Protein AF-A0A3D6BSX4-F1 (afdb_monomer_lite)

Sequence (63 aa):
MTAKQKQDELGKTLWKIADSLRGAMNADDFRDYMLSFLFLRYLSDNYETSVKKELGSDYPKLD

InterPro domains:
  IPR022749 N6 adenine-specific DNA methyltransferase, N-terminal domain [PF12161] (10-55)
  IPR029063 S-adenosyl-L-methionine-dependent methyltransferase superfamily [SSF53335] (8-47)
  IPR038333 Type I restriction enzyme EcoKI-like, methylase subunit, N-terminal domain superfamily [G3DSA:1.20.1260.30] (1-63)
  IPR051537 DNA Adenine N(4)/N(6)-Methyltransferase [PTHR42933] (4-57)

Secondary structure (DSSP, 8-state):
--HHHHHHHHHHHHHHHHHHHHTTS-HHHHHHHHHHHHHHHHHHHHHHHHHHHHHGGGSPPP-

pLDDT: mean 89.37, std 5.81, range [60.56, 95.94]

Radius of gyration: 17.21 Å; chains: 1; bounding box: 42×28×36 Å

Organism: NCBI:txid1137281

Structure (mmCIF, N/CA/C/O backbone):
data_AF-A0A3D6BSX4-F1
#
_entry.id   AF-A0A3D6BSX4-F1
#
loop_
_atom_site.group_PDB
_atom_site.id
_atom_site.type_symbol
_atom_site.label_atom_id
_atom_site.label_alt_id
_atom_site.label_comp_id
_atom_site.label_asym_id
_atom_site.label_entity_id
_atom_site.label_seq_id
_atom_site.pdbx_PDB_ins_code
_atom_site.Cartn_x
_atom_site.Cartn_y
_atom_site.Cartn_z
_atom_site.occupancy
_atom_site.B_iso_or_equiv
_atom_site.auth_seq_id
_atom_site.auth_comp_id
_atom_site.auth_asym_id
_atom_site.auth_atom_id
_atom_site.pdbx_PDB_model_num
ATOM 1 N N . MET A 1 1 ? 19.309 8.762 16.159 1.00 60.56 1 MET A N 1
ATOM 2 C CA . MET A 1 1 ? 18.577 8.801 14.876 1.00 60.56 1 MET A CA 1
ATOM 3 C C . MET A 1 1 ? 17.523 9.894 14.939 1.00 60.56 1 MET A C 1
ATOM 5 O O . MET A 1 1 ? 16.697 9.862 15.844 1.00 60.56 1 MET A O 1
ATOM 9 N N . THR A 1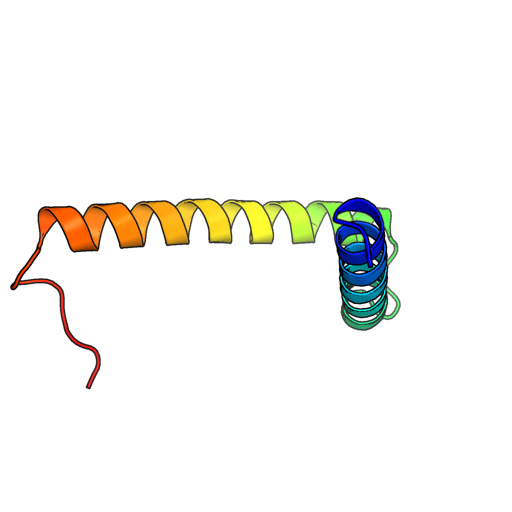 2 ? 17.581 10.881 14.049 1.00 83.94 2 THR A N 1
ATOM 10 C CA . THR A 1 2 ? 16.605 11.984 13.974 1.00 83.94 2 THR A CA 1
ATOM 11 C C . THR A 1 2 ? 15.340 11.547 13.223 1.00 83.94 2 THR A C 1
ATOM 13 O O . THR A 1 2 ? 15.359 10.554 12.497 1.00 83.94 2 THR A O 1
ATOM 16 N N . ALA A 1 3 ? 14.227 12.274 13.373 1.00 85.00 3 ALA A N 1
ATOM 17 C CA . ALA A 1 3 ? 12.972 11.967 12.670 1.00 85.00 3 ALA A CA 1
ATOM 18 C C . ALA A 1 3 ? 13.146 11.910 11.138 1.00 85.00 3 ALA A C 1
ATOM 20 O O . ALA A 1 3 ? 12.607 11.022 10.485 1.00 85.00 3 ALA A O 1
ATOM 21 N N . LYS A 1 4 ? 13.991 12.793 10.589 1.00 87.94 4 LYS A N 1
ATOM 22 C CA . LYS A 1 4 ? 14.353 12.816 9.167 1.00 87.94 4 LYS A CA 1
ATOM 23 C C . LYS A 1 4 ? 15.024 11.516 8.711 1.00 87.94 4 LYS A C 1
ATOM 25 O O . LYS A 1 4 ? 14.632 10.952 7.700 1.00 87.94 4 LYS A O 1
ATOM 30 N N . GLN A 1 5 ? 15.972 10.995 9.492 1.00 87.56 5 GLN A N 1
ATOM 31 C CA . GLN A 1 5 ? 16.660 9.741 9.159 1.00 87.56 5 GLN A CA 1
ATOM 32 C C . GLN A 1 5 ? 15.691 8.551 9.104 1.00 87.56 5 GLN A C 1
ATOM 34 O O . GLN A 1 5 ? 15.792 7.729 8.200 1.00 87.56 5 GLN A O 1
ATOM 39 N N . LYS A 1 6 ? 14.711 8.492 10.017 1.00 88.00 6 LYS A N 1
ATOM 40 C CA . LYS A 1 6 ? 13.670 7.450 9.996 1.00 88.00 6 LYS A CA 1
ATOM 41 C C . LYS A 1 6 ? 12.767 7.555 8.765 1.00 88.00 6 LYS A C 1
ATOM 43 O O . LYS A 1 6 ? 12.416 6.535 8.182 1.00 88.00 6 LYS A O 1
ATOM 48 N N . GLN A 1 7 ? 12.399 8.772 8.365 1.00 89.62 7 GLN A N 1
ATOM 49 C CA . GLN A 1 7 ? 11.598 8.999 7.161 1.00 89.62 7 GLN A CA 1
ATOM 50 C C . GLN A 1 7 ? 12.364 8.598 5.893 1.00 89.62 7 GLN A C 1
ATOM 52 O O . GLN A 1 7 ? 11.790 7.960 5.013 1.00 89.62 7 GLN A O 1
ATOM 57 N N . ASP A 1 8 ? 13.661 8.903 5.827 1.00 92.56 8 ASP A N 1
ATOM 58 C CA . ASP A 1 8 ? 14.522 8.517 4.706 1.00 92.56 8 ASP A CA 1
ATOM 59 C C . ASP A 1 8 ? 14.683 6.987 4.615 1.00 92.56 8 ASP A C 1
ATOM 61 O O . ASP A 1 8 ? 14.617 6.412 3.527 1.00 92.56 8 ASP A O 1
ATOM 65 N N . GLU A 1 9 ? 14.871 6.300 5.746 1.00 92.56 9 GLU A N 1
ATOM 66 C CA . GLU A 1 9 ? 14.940 4.831 5.804 1.00 92.56 9 GLU A CA 1
ATOM 67 C C . GLU A 1 9 ? 13.616 4.170 5.403 1.00 92.56 9 GLU A C 1
ATOM 69 O O . GLU A 1 9 ? 13.607 3.201 4.633 1.00 92.56 9 GLU A O 1
ATOM 74 N N . LEU A 1 10 ? 12.495 4.724 5.867 1.00 92.12 10 LEU A N 1
ATOM 75 C CA . LEU A 1 10 ? 11.163 4.271 5.484 1.00 92.12 10 LEU A CA 1
ATOM 76 C C . LEU A 1 10 ? 10.933 4.459 3.982 1.00 92.12 10 LEU A C 1
ATOM 78 O O . LEU A 1 10 ? 10.534 3.515 3.305 1.00 92.12 10 LEU A O 1
ATOM 82 N N . GLY A 1 11 ? 11.248 5.639 3.445 1.00 91.56 11 GLY A N 1
ATOM 83 C CA . GLY A 1 11 ? 11.121 5.937 2.020 1.00 91.56 11 GLY A CA 1
ATOM 84 C C . GLY A 1 11 ? 11.937 4.977 1.156 1.00 91.56 11 GLY A C 1
ATOM 85 O O . GLY A 1 11 ? 11.411 4.416 0.200 1.00 91.56 11 GLY A O 1
ATOM 86 N N . LYS A 1 12 ? 13.190 4.695 1.539 1.00 93.88 12 LYS A N 1
ATOM 87 C CA . LYS A 1 12 ? 14.032 3.696 0.854 1.00 93.88 12 LYS A CA 1
ATOM 88 C C . LYS A 1 12 ? 13.422 2.298 0.883 1.00 93.88 12 LYS A C 1
ATOM 90 O O . LYS A 1 12 ? 13.511 1.572 -0.103 1.00 93.88 12 LYS A O 1
ATOM 95 N N . THR A 1 13 ? 12.831 1.909 2.008 1.00 93.06 13 THR A N 1
ATOM 96 C CA . THR A 1 13 ? 12.196 0.595 2.155 1.00 93.06 13 THR A CA 1
ATOM 97 C C . THR A 1 13 ? 10.958 0.487 1.268 1.00 93.06 13 THR A C 1
ATOM 99 O O . THR A 1 13 ? 10.833 -0.472 0.511 1.00 93.06 13 THR A O 1
ATOM 102 N N . LEU A 1 14 ? 10.091 1.502 1.288 1.00 91.19 14 LEU A N 1
ATOM 103 C CA . LEU A 1 14 ? 8.903 1.574 0.434 1.00 91.19 14 LEU A CA 1
ATOM 104 C C . LEU A 1 14 ? 9.272 1.577 -1.052 1.00 91.19 14 LEU A C 1
ATOM 106 O O . LEU A 1 14 ? 8.654 0.861 -1.836 1.00 91.19 14 LEU A O 1
ATOM 110 N N . TRP A 1 15 ? 10.319 2.314 -1.427 1.00 90.56 15 TRP A N 1
ATOM 111 C CA . TRP A 1 15 ? 10.817 2.352 -2.799 1.00 90.56 15 TRP A CA 1
ATOM 112 C C . TRP A 1 15 ? 11.274 0.970 -3.282 1.00 90.56 15 TRP A C 1
ATOM 114 O O . TRP A 1 15 ? 10.879 0.528 -4.357 1.00 90.56 15 TRP A O 1
ATOM 124 N N . LYS A 1 16 ? 12.030 0.232 -2.456 1.00 92.56 16 LYS A N 1
ATOM 125 C CA . LYS A 1 16 ? 12.450 -1.147 -2.773 1.00 92.56 16 LYS A CA 1
ATOM 126 C C . LYS A 1 16 ? 11.268 -2.101 -2.953 1.00 92.56 16 LYS A C 1
ATOM 128 O O . LYS A 1 16 ? 11.310 -2.974 -3.821 1.00 92.56 16 LYS A O 1
ATOM 133 N N . ILE A 1 17 ? 10.229 -1.954 -2.131 1.00 91.19 17 ILE A N 1
ATOM 134 C CA . ILE A 1 17 ? 9.005 -2.758 -2.243 1.00 91.19 17 ILE A CA 1
ATOM 135 C C . ILE A 1 17 ? 8.295 -2.437 -3.560 1.00 91.19 17 ILE A C 1
ATOM 137 O O . ILE A 1 17 ? 7.942 -3.357 -4.292 1.00 91.19 17 ILE A O 1
ATOM 141 N N . ALA A 1 18 ? 8.141 -1.154 -3.893 1.00 88.69 18 ALA A N 1
ATOM 142 C CA . ALA A 1 18 ? 7.534 -0.717 -5.146 1.00 88.69 18 ALA A CA 1
ATOM 143 C C . ALA A 1 18 ? 8.292 -1.251 -6.374 1.00 88.69 18 ALA A C 1
ATOM 145 O O . ALA A 1 18 ? 7.663 -1.783 -7.285 1.00 88.69 18 ALA A O 1
ATOM 146 N N . ASP A 1 19 ? 9.627 -1.194 -6.372 1.00 89.19 19 ASP A N 1
ATOM 147 C CA . ASP A 1 19 ? 10.447 -1.755 -7.455 1.00 89.19 19 ASP A CA 1
ATOM 148 C C . ASP A 1 19 ? 10.267 -3.272 -7.598 1.00 89.19 19 ASP A C 1
ATOM 150 O O . ASP A 1 19 ? 10.160 -3.783 -8.713 1.00 89.19 19 ASP A O 1
ATOM 154 N N . SER A 1 20 ? 10.168 -3.992 -6.477 1.00 89.94 20 SER A N 1
ATOM 155 C CA . SER A 1 20 ? 9.933 -5.441 -6.488 1.00 89.94 20 SER A CA 1
ATOM 156 C C . SER A 1 20 ? 8.533 -5.792 -7.007 1.00 89.94 20 SER A C 1
ATOM 158 O O . SER A 1 20 ? 8.386 -6.731 -7.785 1.00 89.94 20 SER A O 1
ATOM 160 N N . LEU A 1 21 ? 7.508 -5.032 -6.604 1.00 88.81 21 LEU A N 1
ATOM 161 C CA . LEU A 1 21 ? 6.116 -5.235 -7.022 1.00 88.81 21 LEU A CA 1
ATOM 162 C C . LEU A 1 21 ? 5.885 -4.883 -8.493 1.00 88.81 21 LEU A C 1
ATOM 164 O O . LEU A 1 21 ? 5.105 -5.551 -9.168 1.00 88.81 21 LEU A O 1
ATOM 168 N N . ARG A 1 22 ? 6.558 -3.844 -8.993 1.00 89.50 22 A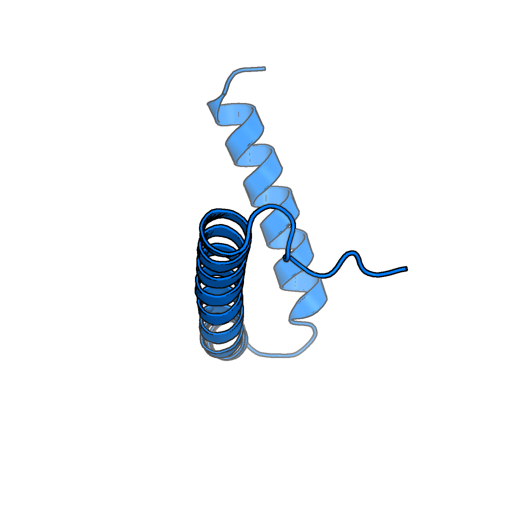RG A N 1
ATOM 169 C CA . ARG A 1 22 ? 6.463 -3.423 -10.392 1.00 89.50 22 ARG A CA 1
ATOM 170 C C . ARG A 1 22 ? 7.026 -4.470 -11.354 1.00 89.50 22 ARG A C 1
ATOM 172 O O . ARG A 1 22 ? 6.539 -4.589 -12.480 1.00 89.50 22 ARG A O 1
ATOM 179 N N . GLY A 1 23 ? 8.044 -5.223 -10.936 1.00 87.44 23 GLY A N 1
ATOM 180 C CA . GLY A 1 23 ? 8.687 -6.228 -11.778 1.00 87.44 23 GLY A CA 1
ATOM 181 C C . GLY A 1 23 ? 9.186 -5.629 -13.099 1.00 87.44 23 GLY A C 1
ATOM 182 O O . GLY A 1 23 ? 9.930 -4.650 -13.104 1.00 87.44 23 GLY A O 1
ATOM 183 N N . ALA A 1 24 ? 8.761 -6.207 -14.226 1.00 86.50 24 ALA A N 1
ATOM 184 C CA . ALA A 1 24 ? 9.149 -5.760 -15.569 1.00 86.50 24 ALA A CA 1
ATOM 185 C C . ALA A 1 24 ? 8.276 -4.623 -16.147 1.00 86.50 24 ALA A C 1
ATOM 187 O O . ALA A 1 24 ? 8.513 -4.198 -17.275 1.00 86.50 24 ALA A O 1
ATOM 188 N N . MET A 1 25 ? 7.264 -4.137 -15.420 1.00 88.31 25 MET A N 1
ATOM 189 C CA . MET A 1 25 ? 6.375 -3.070 -15.898 1.00 88.31 25 MET A CA 1
ATOM 190 C C . MET A 1 25 ? 7.072 -1.701 -15.870 1.00 88.31 25 MET A C 1
ATOM 192 O O . MET A 1 25 ? 7.925 -1.462 -15.015 1.00 88.31 25 MET A O 1
ATOM 196 N N . ASN A 1 26 ? 6.720 -0.772 -16.763 1.00 88.19 26 ASN A N 1
ATOM 197 C CA . ASN A 1 26 ? 7.273 0.587 -16.724 1.00 88.19 26 ASN A CA 1
ATOM 198 C C . ASN A 1 26 ? 6.859 1.328 -15.445 1.00 88.19 26 ASN A C 1
ATOM 200 O O . ASN A 1 26 ? 5.798 1.081 -14.870 1.00 88.19 26 ASN A O 1
ATOM 204 N N . ALA A 1 27 ? 7.711 2.248 -14.988 1.00 86.69 27 ALA A N 1
ATOM 205 C CA . ALA A 1 27 ? 7.476 3.002 -13.756 1.00 86.69 27 ALA A CA 1
ATOM 206 C C . ALA A 1 27 ? 6.242 3.913 -13.838 1.00 86.69 27 ALA A C 1
ATOM 208 O O . ALA A 1 27 ? 5.507 4.019 -12.857 1.00 86.69 27 ALA A O 1
ATOM 209 N N . ASP A 1 28 ? 6.002 4.525 -15.000 1.00 87.38 28 ASP A N 1
ATOM 210 C CA . ASP A 1 28 ? 4.836 5.382 -15.219 1.00 87.38 28 ASP A CA 1
ATOM 211 C C . ASP A 1 28 ? 3.529 4.578 -15.181 1.00 87.38 28 ASP A C 1
ATOM 213 O O . ASP A 1 28 ? 2.629 4.930 -14.423 1.00 87.38 28 ASP A O 1
ATOM 217 N N . ASP A 1 29 ? 3.477 3.438 -15.878 1.00 86.06 29 ASP A N 1
ATOM 218 C CA . ASP A 1 29 ? 2.308 2.548 -15.877 1.00 86.06 29 ASP A CA 1
ATOM 219 C C . ASP A 1 29 ? 2.014 2.014 -14.462 1.00 86.06 29 ASP A C 1
ATOM 221 O O . ASP A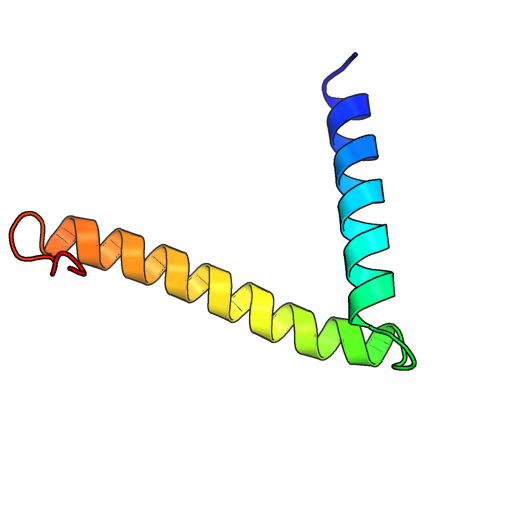 1 29 ? 0.877 2.040 -13.990 1.00 86.06 29 ASP A O 1
ATOM 225 N N . PHE A 1 30 ? 3.050 1.579 -13.732 1.00 87.94 30 PHE A N 1
ATOM 226 C CA . PHE A 1 30 ? 2.902 1.112 -12.350 1.00 87.94 30 PHE A CA 1
ATOM 227 C C . PHE A 1 30 ? 2.330 2.182 -11.431 1.00 87.94 30 PHE A C 1
ATOM 229 O O . PHE A 1 30 ? 1.453 1.888 -10.619 1.00 87.94 30 PHE A O 1
ATOM 236 N N . ARG A 1 31 ? 2.832 3.416 -11.545 1.00 87.19 31 ARG A N 1
ATOM 237 C CA . ARG A 1 31 ? 2.361 4.541 -10.739 1.00 87.19 31 ARG A CA 1
ATOM 238 C C . ARG A 1 31 ? 0.868 4.761 -10.958 1.00 87.19 31 ARG A C 1
ATOM 240 O O . ARG A 1 31 ? 0.140 4.875 -9.975 1.00 87.19 31 ARG A O 1
ATOM 247 N N . ASP A 1 32 ? 0.410 4.787 -12.203 1.00 88.69 32 ASP A N 1
ATOM 248 C CA . ASP A 1 32 ? -0.975 5.137 -12.524 1.00 88.69 32 ASP A CA 1
ATOM 249 C C . ASP A 1 32 ? -1.975 4.095 -11.974 1.00 88.69 32 ASP A C 1
ATOM 251 O O . ASP A 1 32 ? -3.015 4.453 -11.406 1.00 88.69 32 ASP A O 1
ATOM 255 N N . TYR A 1 33 ? -1.621 2.804 -12.005 1.00 87.00 33 TYR A N 1
ATOM 256 C CA . TYR A 1 33 ? -2.418 1.752 -11.361 1.00 87.00 33 TYR A CA 1
ATOM 257 C C . TYR A 1 33 ? -2.306 1.774 -9.836 1.00 87.00 33 TYR A C 1
ATOM 259 O O . TYR A 1 33 ? -3.318 1.703 -9.132 1.00 87.00 33 TYR A O 1
ATOM 267 N N . MET A 1 34 ? -1.091 1.898 -9.298 1.00 88.25 34 MET A N 1
ATOM 268 C CA . MET A 1 34 ? -0.888 1.842 -7.854 1.00 88.25 34 MET A CA 1
ATOM 269 C C . MET A 1 34 ? -1.515 3.014 -7.115 1.00 88.25 34 MET A C 1
ATOM 271 O O . MET A 1 34 ? -2.011 2.822 -6.007 1.00 88.25 34 MET A O 1
ATOM 275 N N . LEU A 1 35 ? -1.558 4.202 -7.717 1.00 88.50 35 LEU A N 1
ATOM 276 C CA . LEU A 1 35 ? -2.261 5.342 -7.136 1.00 88.50 35 LEU A CA 1
ATOM 277 C C . LEU A 1 35 ? -3.761 5.066 -6.992 1.00 88.50 35 LEU A C 1
ATOM 279 O O . LEU A 1 35 ? -4.330 5.382 -5.949 1.00 88.50 35 LEU A O 1
ATOM 283 N N . SER A 1 36 ? -4.382 4.409 -7.976 1.00 90.88 36 SER A N 1
ATOM 284 C CA . SER A 1 36 ? -5.795 4.016 -7.895 1.00 90.88 36 SER A CA 1
ATOM 285 C C . SER A 1 36 ? -6.041 3.015 -6.760 1.00 90.88 36 SER A C 1
ATOM 287 O O . SER A 1 36 ? -7.002 3.158 -6.005 1.00 90.88 36 SER A O 1
ATOM 289 N N . PHE A 1 37 ? -5.140 2.044 -6.574 1.00 91.25 37 PHE A N 1
ATOM 290 C CA . PHE A 1 37 ? -5.226 1.088 -5.464 1.00 91.25 37 PHE A CA 1
ATOM 291 C C . PHE A 1 37 ? -4.995 1.734 -4.095 1.00 91.25 37 PHE A C 1
ATOM 293 O O . PHE A 1 37 ? -5.715 1.425 -3.147 1.00 91.25 37 PHE A O 1
ATOM 300 N N . LEU A 1 38 ? -4.026 2.646 -3.978 1.00 91.81 38 LEU A N 1
ATOM 301 C CA . LEU A 1 38 ? -3.778 3.393 -2.742 1.00 91.81 38 LEU A CA 1
ATOM 302 C C . LEU A 1 38 ? -4.955 4.308 -2.395 1.00 91.81 38 LEU A C 1
ATOM 304 O O . LEU A 1 38 ? -5.330 4.413 -1.229 1.00 91.81 38 LEU A O 1
ATOM 308 N N . PHE A 1 39 ? -5.569 4.929 -3.401 1.00 93.81 39 PHE A N 1
ATOM 309 C CA . PHE A 1 39 ? -6.768 5.736 -3.220 1.00 93.81 39 PHE A CA 1
ATOM 310 C C . PHE A 1 39 ? -7.955 4.888 -2.757 1.00 93.81 39 PHE A C 1
ATOM 312 O O . PHE A 1 39 ? -8.618 5.244 -1.784 1.00 93.81 39 PHE A O 1
ATOM 319 N N . LEU A 1 40 ? -8.184 3.732 -3.391 1.00 94.62 40 LEU A N 1
ATOM 320 C CA . LEU A 1 40 ? -9.207 2.791 -2.943 1.00 94.62 40 LEU A CA 1
ATOM 321 C C . LEU A 1 40 ? -8.945 2.343 -1.504 1.00 94.62 40 LEU A C 1
ATOM 323 O O . LEU A 1 40 ? -9.862 2.376 -0.693 1.00 94.62 40 LEU A O 1
ATOM 327 N N . ARG A 1 41 ? -7.697 1.995 -1.166 1.00 94.62 41 ARG A N 1
ATOM 328 C CA . ARG A 1 41 ? -7.315 1.615 0.197 1.00 94.62 41 ARG A CA 1
ATOM 329 C C . ARG A 1 41 ? -7.640 2.721 1.198 1.00 94.62 41 ARG A C 1
ATOM 331 O O . ARG A 1 41 ? -8.247 2.433 2.223 1.00 94.62 41 ARG A O 1
ATOM 338 N N . TYR A 1 42 ? -7.299 3.968 0.880 1.00 95.00 42 TYR A N 1
ATOM 339 C CA . TYR A 1 42 ? -7.616 5.121 1.719 1.00 95.00 42 TYR A CA 1
ATOM 340 C C . TYR A 1 42 ? -9.129 5.286 1.932 1.00 95.00 42 TYR A C 1
ATOM 342 O O . TYR A 1 42 ? -9.578 5.456 3.067 1.00 95.00 42 TYR A O 1
ATOM 350 N N . LEU A 1 43 ? -9.927 5.194 0.862 1.00 95.94 43 LEU A N 1
ATOM 351 C CA . LEU A 1 43 ? -11.385 5.266 0.966 1.00 95.94 43 LEU A CA 1
ATOM 352 C C . LEU A 1 43 ? -11.962 4.103 1.775 1.00 95.94 43 LEU A C 1
ATOM 354 O O . LEU A 1 43 ? -12.849 4.327 2.596 1.00 95.94 43 LEU A O 1
ATOM 358 N N . SER A 1 44 ? -11.459 2.883 1.573 1.00 95.06 44 SER A N 1
ATOM 359 C CA . SER A 1 44 ? -11.873 1.698 2.325 1.00 95.06 44 SER A CA 1
ATOM 360 C C . SER A 1 44 ? -11.547 1.826 3.810 1.00 95.06 44 SER A C 1
ATOM 362 O O . SER A 1 44 ? -12.420 1.561 4.627 1.00 95.06 44 SER A O 1
ATOM 364 N N . ASP A 1 45 ? -10.346 2.288 4.165 1.00 95.00 45 ASP A N 1
ATOM 365 C CA . ASP A 1 45 ? -9.943 2.496 5.561 1.00 95.00 45 ASP A CA 1
ATOM 366 C C . ASP A 1 45 ? -10.810 3.576 6.234 1.00 95.00 45 ASP A C 1
ATOM 368 O O . ASP A 1 45 ? -11.255 3.414 7.376 1.00 95.00 45 ASP A O 1
ATOM 372 N N . ASN A 1 46 ? -11.103 4.670 5.520 1.00 94.50 46 ASN A N 1
ATOM 373 C CA . ASN A 1 46 ? -11.998 5.713 6.016 1.00 94.50 46 ASN A CA 1
ATOM 374 C C . ASN A 1 46 ? -13.430 5.189 6.192 1.00 94.50 46 ASN A C 1
ATOM 376 O O . ASN A 1 46 ? -14.038 5.408 7.237 1.00 94.50 46 ASN A O 1
ATOM 380 N N . TYR A 1 47 ? -13.951 4.462 5.202 1.00 94.06 47 TYR A N 1
ATOM 381 C CA . TYR A 1 47 ? -15.271 3.841 5.267 1.00 94.06 47 TYR A C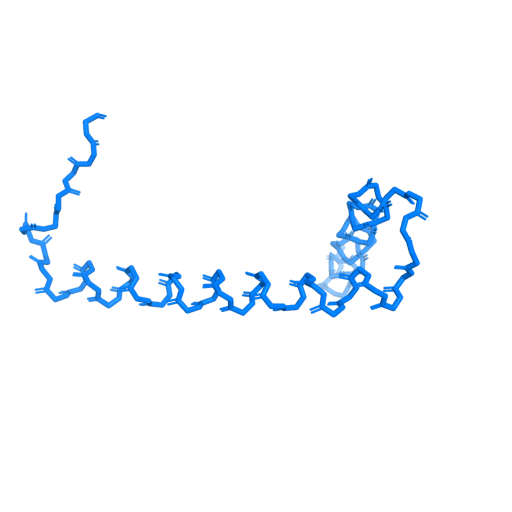A 1
ATOM 382 C C . TYR A 1 47 ? -15.369 2.862 6.437 1.00 94.06 47 TYR A C 1
ATOM 384 O O . TYR A 1 47 ? -16.296 2.958 7.232 1.00 94.06 47 TYR A O 1
ATOM 392 N N . GLU A 1 48 ? -14.392 1.972 6.600 1.00 92.50 48 GLU A N 1
ATOM 393 C CA . GLU A 1 48 ? -14.351 1.013 7.704 1.00 92.50 48 GLU A CA 1
ATOM 394 C C . GLU A 1 48 ? -14.322 1.729 9.060 1.00 92.50 48 GLU A C 1
ATOM 396 O O . GLU A 1 48 ? -15.046 1.351 9.980 1.00 92.50 48 GLU A O 1
ATOM 401 N N . THR A 1 49 ? -13.542 2.806 9.177 1.00 93.06 49 THR A N 1
ATOM 402 C CA . THR A 1 49 ? -13.496 3.634 10.390 1.00 93.06 49 THR A CA 1
ATOM 403 C C . THR A 1 49 ? -14.851 4.279 10.683 1.00 93.06 49 THR A C 1
ATOM 405 O O . THR A 1 49 ? -15.311 4.251 11.826 1.00 93.06 49 THR A O 1
ATOM 408 N N . SER A 1 50 ? -15.516 4.832 9.664 1.00 93.12 50 SER A N 1
ATOM 409 C CA . SER A 1 50 ? -16.859 5.399 9.800 1.00 93.12 50 SER A CA 1
ATOM 410 C C . SER A 1 50 ? -17.881 4.335 10.196 1.00 93.12 50 SER A C 1
ATOM 412 O O . SER A 1 50 ? -18.610 4.527 11.160 1.00 93.12 50 SER A O 1
ATOM 414 N N . VAL A 1 51 ? -17.899 3.186 9.523 1.00 94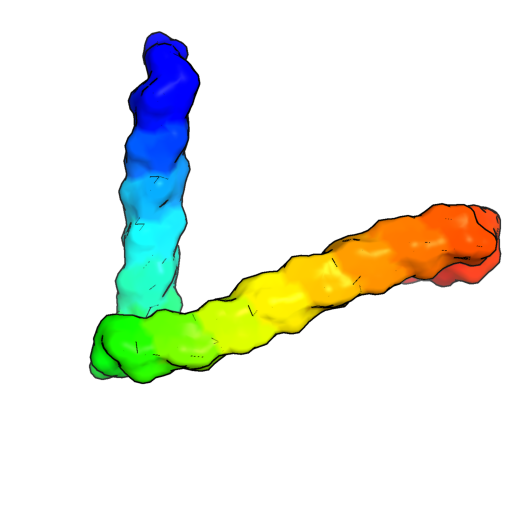.31 51 VAL A N 1
ATOM 415 C CA . VAL A 1 51 ? -18.848 2.102 9.807 1.00 94.31 51 VAL A CA 1
ATOM 416 C C . VAL A 1 51 ? -18.646 1.536 11.211 1.00 94.31 51 VAL A C 1
ATOM 418 O O . VAL A 1 51 ? -19.623 1.344 11.929 1.00 94.31 51 VAL A O 1
ATOM 421 N N . LYS A 1 52 ? -17.399 1.326 11.653 1.00 92.31 52 LYS A N 1
ATOM 422 C CA . LYS A 1 52 ? -17.101 0.903 13.033 1.00 92.31 52 LYS A CA 1
ATOM 423 C C . LYS A 1 52 ? -17.618 1.901 14.064 1.00 92.31 52 LYS A C 1
ATOM 425 O O . LYS A 1 52 ? -18.125 1.495 15.105 1.00 92.31 52 LYS A O 1
ATOM 430 N N . LYS A 1 53 ? -17.485 3.198 13.780 1.00 92.88 53 LYS A N 1
ATOM 431 C CA . LYS A 1 53 ? -17.973 4.262 14.661 1.00 92.88 53 LYS A CA 1
ATOM 432 C C . LYS A 1 53 ? -19.500 4.280 14.741 1.00 92.88 53 LYS A C 1
ATOM 434 O O . LYS A 1 53 ? -20.025 4.405 15.841 1.00 92.88 53 LYS A O 1
ATOM 439 N N . GLU A 1 54 ? -20.186 4.171 13.606 1.00 92.62 54 GLU A N 1
ATOM 440 C CA . GLU A 1 54 ? -21.651 4.251 13.547 1.00 92.62 54 GLU A CA 1
ATOM 441 C C . GLU A 1 54 ? -22.333 2.981 14.079 1.00 92.62 54 GLU A C 1
ATOM 443 O O . GLU A 1 54 ? -23.329 3.076 14.789 1.00 92.62 54 GLU A O 1
ATOM 448 N N . LEU A 1 55 ? -21.799 1.790 13.778 1.00 92.19 55 LEU A N 1
ATOM 449 C CA . LEU A 1 55 ? -22.401 0.520 14.207 1.00 92.19 55 LEU A CA 1
ATOM 450 C C . LEU A 1 55 ? -22.020 0.113 15.636 1.00 92.19 55 LEU A C 1
ATOM 452 O O . LEU A 1 55 ? -22.768 -0.621 16.274 1.00 92.19 55 LEU A O 1
ATOM 456 N N . GLY A 1 56 ? -20.874 0.558 16.159 1.00 89.50 56 GLY A N 1
ATOM 457 C CA . GLY A 1 56 ? -20.464 0.272 17.535 1.00 89.50 56 GLY A CA 1
ATOM 458 C C . GLY A 1 56 ? -20.469 -1.227 17.866 1.00 89.50 56 GLY A C 1
ATOM 459 O O . GLY A 1 56 ? -19.632 -1.980 17.368 1.00 89.50 56 GLY A O 1
ATOM 460 N N . SER A 1 57 ? -21.402 -1.659 18.724 1.00 88.12 57 SER A N 1
ATOM 461 C CA . SER A 1 57 ? -21.575 -3.067 19.118 1.00 88.12 57 SER A CA 1
ATOM 462 C C . SER A 1 57 ? -22.066 -3.972 17.993 1.00 88.12 57 SER A C 1
ATOM 464 O O . SER A 1 57 ? -21.798 -5.171 18.031 1.00 88.12 57 SER A O 1
ATOM 466 N N . ASP A 1 58 ? -22.756 -3.401 17.010 1.00 89.75 58 ASP A N 1
ATOM 467 C CA . ASP A 1 58 ? -23.386 -4.132 15.911 1.00 89.75 58 ASP A CA 1
ATOM 468 C C . ASP A 1 58 ? -22.411 -4.340 14.744 1.00 89.75 58 ASP A C 1
ATOM 470 O O . ASP A 1 58 ? -22.747 -4.987 13.750 1.00 89.75 58 ASP A O 1
ATOM 474 N N . TYR A 1 59 ? -21.184 -3.811 14.849 1.00 89.56 59 TYR A N 1
ATOM 475 C CA . TYR A 1 59 ? -20.140 -4.077 13.870 1.00 89.56 59 TYR A CA 1
ATOM 476 C C . TYR A 1 59 ? -19.763 -5.568 13.910 1.00 89.56 59 TYR A C 1
ATOM 478 O O . TYR A 1 59 ? -19.345 -6.061 14.965 1.00 89.56 59 TYR A O 1
ATOM 486 N N . PRO A 1 60 ? -19.875 -6.298 12.785 1.00 87.88 60 PRO A N 1
ATOM 487 C CA . PRO A 1 60 ? -19.628 -7.731 12.764 1.00 87.88 60 PRO A CA 1
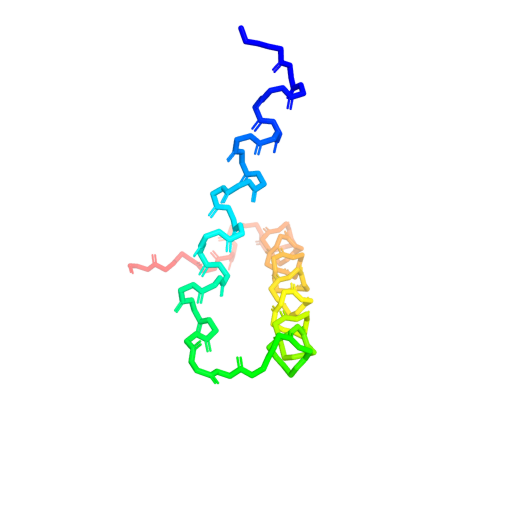ATOM 488 C C . PRO A 1 60 ? -18.179 -8.025 13.154 1.00 87.88 60 PRO A C 1
ATOM 490 O O . PRO A 1 60 ? -17.230 -7.524 12.544 1.00 87.88 60 PRO A O 1
ATOM 493 N N . LYS A 1 61 ? -18.007 -8.857 14.183 1.00 83.38 61 LYS A N 1
ATOM 494 C CA . LYS A 1 61 ? -16.710 -9.448 14.505 1.00 83.38 61 LYS A CA 1
ATOM 495 C C . LYS A 1 61 ? -16.499 -10.591 13.525 1.00 83.38 61 LYS A C 1
ATOM 497 O O . LYS A 1 61 ? -17.336 -11.481 13.437 1.00 83.38 61 LYS A O 1
ATOM 502 N N . LEU A 1 62 ? -15.432 -10.504 12.742 1.00 79.00 62 LEU A N 1
ATOM 503 C CA . LEU A 1 62 ? -15.002 -11.622 11.914 1.00 79.00 62 LEU A CA 1
ATOM 504 C C . LEU A 1 62 ? -14.495 -12.705 12.877 1.00 79.00 62 LEU A C 1
ATOM 506 O O . LEU A 1 62 ? -13.592 -12.414 13.665 1.00 79.00 62 LEU A O 1
ATOM 510 N N . ASP A 1 63 ? -15.144 -13.870 12.864 1.00 65.31 63 ASP A N 1
ATOM 511 C CA . ASP A 1 63 ? -14.729 -15.066 13.615 1.00 65.31 63 ASP A CA 1
ATOM 512 C C . ASP A 1 63 ? -13.376 -15.612 13.124 1.00 65.31 63 ASP A C 1
ATOM 514 O O . ASP A 1 63 ? -13.091 -15.508 11.904 1.00 65.31 63 ASP A O 1
#

Foldseek 3Di:
DDPVVVVVVVVVVVVVVLCVVCDPPDPVVSVVVVVVVVVVVVVVVVVVVVCCVVCVVNPDDDD